Protein AF-A0A969DRA5-F1 (afdb_monomer)

Mean predicted aligned error: 7.84 Å

Sequence (129 aa):
MQCYLPITIIPAAALLVLSTSNFIIALVGEVRALQNTHEESSAKVIIRRKIAQLRLLSKAIISLYISIGLMTLSAMILAWHSEQSASVSEIPMIILGAGLLCLFAAIALLILYAFRAVKIRQVQFSSWG

Nearest PDB structures (foldseek):
  8d9p-assembly1_A  TM=5.298E-01  e=1.702E+00  synthetic construct
  6z0c-assembly1_A  TM=4.629E-01  e=4.741E+00  Escherichia coli

Structure (mmCIF, N/CA/C/O backbone):
data_AF-A0A969DRA5-F1
#
_entry.id   AF-A0A969DRA5-F1
#
loop_
_atom_site.group_PDB
_atom_site.id
_atom_site.type_symbol
_atom_site.label_atom_id
_atom_site.label_alt_id
_atom_site.label_comp_id
_atom_site.label_asym_id
_atom_site.label_entity_id
_atom_site.label_seq_id
_atom_site.pdbx_PDB_ins_code
_atom_site.Cartn_x
_atom_site.Cartn_y
_atom_site.Cartn_z
_atom_site.occupancy
_atom_site.B_iso_or_equiv
_atom_site.auth_seq_id
_atom_site.auth_comp_id
_atom_site.auth_asym_id
_atom_site.auth_atom_id
_atom_site.pdbx_PDB_model_num
ATOM 1 N N . MET A 1 1 ? 14.181 -10.819 -25.325 1.00 35.03 1 MET A N 1
ATOM 2 C CA . MET A 1 1 ? 12.707 -10.715 -25.420 1.00 35.03 1 MET A CA 1
ATOM 3 C C . MET A 1 1 ? 12.297 -9.439 -24.704 1.00 35.03 1 MET A C 1
ATOM 5 O O . MET A 1 1 ? 12.664 -9.290 -23.546 1.00 35.03 1 MET A O 1
ATOM 9 N N . GLN A 1 2 ? 11.639 -8.493 -25.379 1.00 44.44 2 GLN A N 1
ATOM 10 C CA . GLN A 1 2 ? 11.151 -7.268 -24.734 1.00 44.44 2 GLN A CA 1
ATOM 11 C C . GLN A 1 2 ? 9.958 -7.641 -23.846 1.00 44.44 2 GLN A C 1
ATOM 13 O O . GLN A 1 2 ? 8.882 -7.968 -24.342 1.00 44.44 2 GLN A O 1
ATOM 18 N N . CYS A 1 3 ? 10.175 -7.684 -22.532 1.00 48.59 3 CYS A N 1
ATOM 19 C CA . CYS A 1 3 ? 9.111 -7.941 -21.571 1.00 48.59 3 CYS A CA 1
ATOM 20 C C . CYS A 1 3 ? 8.291 -6.654 -21.424 1.00 48.59 3 CYS A C 1
ATOM 22 O O . CYS A 1 3 ? 8.642 -5.768 -20.647 1.00 48.59 3 CYS A O 1
ATOM 24 N N . TYR A 1 4 ? 7.236 -6.516 -22.225 1.00 56.59 4 TYR A N 1
ATOM 25 C CA . TYR A 1 4 ? 6.280 -5.424 -22.085 1.00 56.59 4 TYR A CA 1
ATOM 26 C C . TYR A 1 4 ? 5.382 -5.716 -20.884 1.00 56.59 4 TYR A C 1
ATOM 28 O O . TYR A 1 4 ? 4.443 -6.506 -20.971 1.00 56.59 4 TYR A O 1
ATOM 36 N N . LEU A 1 5 ? 5.675 -5.092 -19.742 1.00 63.28 5 LEU A N 1
ATOM 37 C CA . LEU A 1 5 ? 4.718 -5.056 -18.643 1.00 63.28 5 LEU A CA 1
ATOM 38 C C . LEU A 1 5 ? 3.503 -4.240 -19.119 1.00 63.28 5 LEU A C 1
ATOM 40 O O . LEU A 1 5 ? 3.696 -3.120 -19.605 1.00 63.28 5 LEU A O 1
ATOM 44 N N . PRO A 1 6 ? 2.266 -4.759 -19.035 1.00 67.38 6 PRO A N 1
ATOM 45 C CA . PRO A 1 6 ? 1.123 -4.039 -19.568 1.00 67.38 6 PRO A CA 1
ATOM 46 C C . PRO A 1 6 ? 0.941 -2.716 -18.813 1.00 67.38 6 PRO A C 1
ATOM 48 O O . PRO A 1 6 ? 0.766 -2.691 -17.593 1.00 67.38 6 PRO A O 1
ATOM 51 N N . ILE A 1 7 ? 0.959 -1.608 -19.561 1.00 68.00 7 ILE A N 1
ATOM 52 C CA . ILE A 1 7 ? 0.792 -0.228 -19.061 1.00 68.00 7 ILE A CA 1
ATOM 53 C C . ILE A 1 7 ? -0.486 -0.066 -18.216 1.00 68.00 7 ILE A C 1
ATOM 55 O O . ILE A 1 7 ? -0.569 0.816 -17.366 1.00 68.00 7 ILE A O 1
ATOM 59 N N . THR A 1 8 ? -1.457 -0.965 -18.380 1.00 78.88 8 THR A N 1
ATOM 60 C CA . THR A 1 8 ? -2.718 -1.020 -17.630 1.00 78.88 8 THR A CA 1
ATOM 61 C C . THR A 1 8 ? -2.563 -1.305 -16.131 1.00 78.88 8 THR A C 1
ATOM 63 O O . THR A 1 8 ? -3.494 -1.037 -15.371 1.00 78.88 8 THR A O 1
ATOM 66 N N . ILE A 1 9 ? -1.408 -1.790 -15.659 1.00 82.88 9 ILE A N 1
ATOM 67 C CA . ILE A 1 9 ? -1.196 -2.068 -14.227 1.00 82.88 9 ILE A CA 1
ATOM 68 C C . ILE A 1 9 ? -1.102 -0.775 -13.406 1.00 8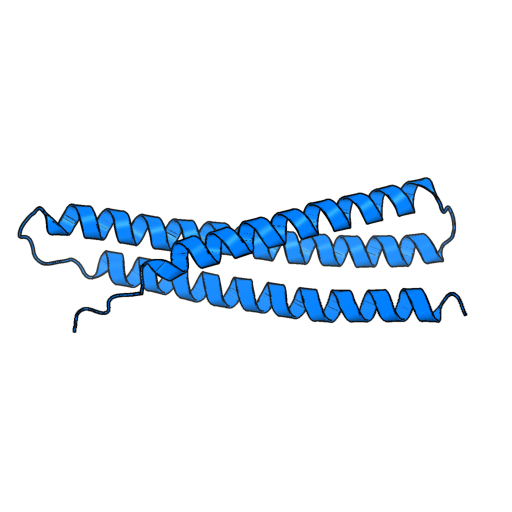2.88 9 ILE A C 1
ATOM 70 O O . ILE A 1 9 ? -1.588 -0.733 -12.278 1.00 82.88 9 ILE A O 1
ATOM 74 N N . ILE A 1 10 ? -0.532 0.297 -13.966 1.00 84.69 10 ILE A N 1
ATOM 75 C CA . ILE A 1 10 ? -0.392 1.589 -13.274 1.00 84.69 10 ILE A CA 1
ATOM 76 C C . ILE A 1 10 ? -1.764 2.191 -12.910 1.00 84.69 10 ILE A C 1
ATOM 78 O O . ILE A 1 10 ? -1.984 2.465 -11.727 1.00 84.69 10 ILE A O 1
ATOM 82 N N . PRO A 1 11 ? -2.724 2.361 -13.848 1.00 87.75 11 PRO A N 1
ATOM 83 C CA . PRO A 1 11 ? -4.051 2.860 -13.496 1.00 87.75 11 PRO A CA 1
ATOM 84 C C . PRO A 1 11 ? -4.807 1.907 -12.559 1.00 87.75 11 PRO A C 1
ATOM 86 O O . PRO A 1 11 ? -5.491 2.374 -11.651 1.00 87.75 11 PRO A O 1
ATOM 89 N N . ALA A 1 12 ? -4.642 0.585 -12.694 1.00 88.69 12 ALA A N 1
ATOM 90 C CA . ALA A 1 12 ? -5.231 -0.369 -11.751 1.00 88.69 12 ALA A CA 1
ATOM 91 C C . ALA A 1 12 ? -4.686 -0.187 -10.319 1.00 88.69 12 ALA A C 1
ATOM 93 O O . ALA A 1 12 ? -5.455 -0.153 -9.358 1.00 88.69 12 ALA A O 1
ATOM 94 N N . ALA A 1 13 ? -3.373 0.000 -10.162 1.00 89.12 13 ALA A N 1
ATOM 95 C CA . ALA A 1 13 ? -2.750 0.276 -8.870 1.00 89.12 13 ALA A CA 1
ATOM 96 C C . ALA A 1 13 ? -3.196 1.630 -8.285 1.00 89.12 13 ALA A C 1
ATOM 98 O O . ALA A 1 13 ? -3.435 1.729 -7.080 1.00 89.12 13 ALA A O 1
ATOM 99 N N . ALA A 1 14 ? -3.391 2.655 -9.121 1.00 89.38 14 ALA A N 1
ATOM 100 C CA . ALA A 1 14 ? -3.941 3.942 -8.688 1.00 89.38 14 ALA A CA 1
ATOM 101 C C . ALA A 1 14 ? -5.373 3.807 -8.134 1.00 89.38 14 ALA A C 1
ATOM 103 O O . ALA A 1 14 ? -5.701 4.400 -7.103 1.00 89.38 14 ALA A O 1
ATOM 104 N N . LEU A 1 15 ? -6.212 2.971 -8.756 1.00 92.06 15 LEU A N 1
ATOM 105 C CA . LEU A 1 15 ? -7.546 2.654 -8.232 1.00 92.06 15 LEU A CA 1
ATOM 106 C C . LEU A 1 15 ? -7.479 1.916 -6.887 1.00 92.06 15 LEU A C 1
ATOM 108 O O . LEU A 1 15 ? -8.273 2.206 -5.990 1.00 92.06 15 LEU A O 1
ATOM 112 N N . LEU A 1 16 ? -6.512 1.010 -6.703 1.00 91.94 16 LEU A N 1
ATOM 113 C CA . LEU A 1 16 ? -6.291 0.346 -5.412 1.00 91.94 16 LEU A CA 1
ATOM 114 C C . LEU A 1 16 ? -5.910 1.344 -4.315 1.00 91.94 16 LEU A C 1
ATOM 116 O O . LEU A 1 16 ? -6.419 1.243 -3.196 1.00 91.94 16 LEU A O 1
ATOM 120 N N . VAL A 1 17 ? -5.067 2.332 -4.625 1.00 92.62 17 VAL A N 1
ATOM 121 C CA . VAL A 1 17 ? -4.741 3.426 -3.697 1.00 92.62 17 VAL A CA 1
ATOM 122 C C . VAL A 1 17 ? -6.001 4.196 -3.316 1.00 92.62 17 VAL A C 1
ATOM 124 O O . VAL A 1 17 ? -6.262 4.370 -2.127 1.00 92.62 17 VAL A O 1
ATOM 127 N N . LEU A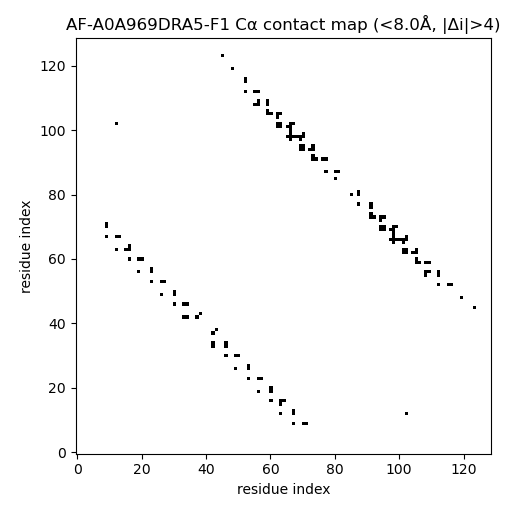 1 18 ? -6.816 4.598 -4.296 1.00 93.06 18 LEU A N 1
ATOM 128 C CA . LEU A 1 18 ? -8.054 5.341 -4.050 1.00 93.06 18 LEU A CA 1
ATOM 129 C C . LEU A 1 18 ? -9.021 4.556 -3.149 1.00 93.06 18 LEU A C 1
ATOM 131 O O . LEU A 1 18 ? -9.511 5.083 -2.150 1.00 93.06 18 LEU A O 1
ATOM 135 N N . SER A 1 19 ? -9.244 3.275 -3.450 1.00 92.44 19 SER A N 1
ATOM 136 C CA . SER A 1 19 ? -10.076 2.400 -2.618 1.00 92.44 19 SER A CA 1
ATOM 137 C C . SER A 1 19 ? -9.526 2.275 -1.195 1.00 92.44 19 SER A C 1
ATOM 139 O O . SER A 1 19 ? -10.290 2.295 -0.231 1.00 92.44 19 SER A O 1
ATOM 141 N N . THR A 1 20 ? -8.207 2.153 -1.048 1.00 91.81 20 THR A N 1
ATOM 142 C CA . THR A 1 20 ? -7.549 2.011 0.258 1.00 91.81 20 THR A CA 1
ATOM 143 C C . THR A 1 20 ? -7.665 3.293 1.083 1.00 91.81 20 THR A C 1
ATOM 145 O O . THR A 1 20 ? -7.969 3.224 2.274 1.00 91.81 20 THR A O 1
ATOM 148 N N . SER A 1 21 ? -7.505 4.463 0.460 1.00 92.19 21 SER A N 1
ATOM 149 C CA . SER A 1 21 ? -7.731 5.767 1.095 1.00 92.19 21 SER A CA 1
ATOM 150 C C . SER A 1 21 ? -9.151 5.896 1.636 1.00 92.19 21 SER A C 1
ATOM 152 O O . SER A 1 21 ? -9.339 6.304 2.782 1.00 92.19 21 SER A O 1
ATOM 154 N N . ASN A 1 22 ? -10.149 5.472 0.859 1.00 92.94 22 ASN A N 1
ATOM 155 C CA . ASN A 1 22 ? -11.542 5.490 1.301 1.00 92.94 22 ASN A CA 1
ATOM 156 C C . ASN A 1 22 ? -11.756 4.592 2.531 1.00 92.94 22 ASN A C 1
ATOM 158 O O . ASN A 1 22 ? -12.405 5.010 3.491 1.00 92.94 22 ASN A O 1
ATOM 162 N N . PHE A 1 23 ? -11.153 3.398 2.562 1.00 89.81 23 PHE A N 1
ATOM 163 C CA . PHE A 1 23 ? -11.204 2.526 3.742 1.00 89.81 23 PHE A CA 1
ATOM 164 C C . PHE A 1 23 ? -10.511 3.132 4.970 1.00 89.81 23 PHE A C 1
ATOM 166 O O . PHE A 1 23 ? -11.023 2.993 6.081 1.00 89.81 23 PHE A O 1
ATOM 173 N N . ILE A 1 24 ? -9.382 3.828 4.792 1.00 91.44 24 ILE A N 1
ATOM 174 C CA . ILE A 1 24 ? -8.693 4.550 5.875 1.00 91.44 24 ILE A CA 1
ATOM 175 C C . ILE A 1 24 ? -9.618 5.612 6.473 1.00 91.44 24 ILE A C 1
ATOM 177 O O . ILE A 1 24 ? -9.794 5.649 7.690 1.00 91.44 24 ILE A O 1
ATOM 181 N N . ILE A 1 25 ? -10.231 6.448 5.631 1.00 92.19 25 ILE A N 1
ATOM 182 C CA . ILE A 1 25 ? -11.118 7.533 6.068 1.00 92.19 25 ILE A CA 1
ATOM 183 C C . ILE A 1 25 ? -12.330 6.968 6.813 1.00 92.19 25 ILE A C 1
ATOM 185 O O . ILE A 1 25 ? -12.638 7.430 7.914 1.00 92.19 25 ILE A O 1
ATOM 189 N N . ALA A 1 26 ? -12.971 5.933 6.263 1.00 90.44 26 ALA A N 1
ATOM 190 C CA . ALA A 1 26 ? -14.107 5.273 6.899 1.00 90.44 26 ALA A CA 1
ATOM 191 C C . ALA A 1 26 ? -13.734 4.701 8.278 1.00 90.44 26 ALA A C 1
ATOM 193 O O . ALA A 1 26 ? -14.425 4.955 9.264 1.00 90.44 26 ALA A O 1
ATOM 194 N N . LEU A 1 27 ? -12.602 3.997 8.379 1.00 88.12 27 LEU A N 1
ATOM 195 C CA . LEU A 1 27 ? -12.145 3.402 9.636 1.00 88.12 27 LEU A CA 1
ATOM 196 C C . LEU A 1 27 ? -11.777 4.463 10.685 1.00 88.12 27 LEU A C 1
ATOM 198 O O . LEU A 1 27 ? -12.048 4.276 11.870 1.00 88.12 27 LEU A O 1
ATOM 202 N N . VAL A 1 28 ? -11.186 5.586 10.268 1.00 89.06 28 VAL A N 1
ATOM 203 C CA . VAL A 1 28 ? -10.926 6.735 11.150 1.00 89.06 28 VAL A CA 1
ATOM 204 C C . VAL A 1 28 ? -12.237 7.339 11.650 1.00 89.06 28 VAL A C 1
ATOM 206 O O . VAL A 1 28 ? -12.346 7.636 12.841 1.00 89.06 28 VAL A O 1
ATOM 209 N N . GLY A 1 29 ? -13.235 7.483 10.775 1.00 88.94 29 GLY A N 1
ATOM 210 C CA . GLY A 1 29 ? -14.578 7.929 11.145 1.00 88.94 29 GLY A CA 1
ATOM 211 C C . GLY A 1 29 ? -15.220 7.022 12.196 1.00 88.94 29 GLY A C 1
ATOM 212 O O . GLY A 1 29 ? -15.670 7.507 13.232 1.00 88.94 29 GLY A O 1
ATOM 213 N N . GLU A 1 30 ? -15.170 5.702 11.990 1.00 86.81 30 GLU A N 1
ATOM 214 C CA . GLU A 1 30 ? -15.672 4.715 12.955 1.00 86.81 30 GLU A CA 1
ATOM 215 C C . GLU A 1 30 ? -14.954 4.800 14.312 1.00 86.81 30 GLU A C 1
ATOM 217 O O . GLU A 1 30 ? -15.599 4.748 15.358 1.00 86.81 30 GLU A O 1
ATOM 222 N N . VAL A 1 31 ? -13.624 4.946 14.325 1.00 87.06 31 VAL A N 1
ATOM 223 C CA . VAL A 1 31 ? -12.856 5.087 15.575 1.00 87.06 31 VAL A CA 1
ATOM 224 C C . VAL A 1 31 ? -13.261 6.353 16.333 1.00 87.06 31 VAL A C 1
ATOM 226 O O . VAL A 1 31 ? -13.453 6.284 17.546 1.00 87.06 31 VAL A O 1
ATOM 229 N N . ARG A 1 32 ? -13.436 7.485 15.639 1.00 86.75 32 ARG A N 1
ATOM 230 C CA . ARG A 1 32 ? -13.880 8.747 16.256 1.00 86.75 32 ARG A CA 1
ATOM 231 C C . ARG A 1 32 ? -15.295 8.639 16.825 1.00 86.75 32 ARG A C 1
ATOM 233 O O . ARG A 1 32 ? -15.534 9.089 17.939 1.00 86.75 32 ARG A O 1
ATOM 240 N N . ALA A 1 33 ? -16.211 7.996 16.101 1.00 85.50 33 ALA A N 1
ATOM 241 C CA . ALA A 1 33 ? -17.571 7.761 16.582 1.00 85.50 33 ALA A CA 1
ATOM 242 C C . ALA A 1 33 ? -17.584 6.909 17.865 1.00 85.50 33 ALA A C 1
ATOM 244 O O . ALA A 1 33 ? -18.270 7.246 18.830 1.00 85.50 33 ALA A O 1
ATOM 245 N N . LEU A 1 34 ? -16.768 5.850 17.918 1.00 82.19 34 LEU A N 1
ATOM 246 C CA . LEU A 1 34 ? -16.639 5.003 19.108 1.00 82.19 34 LEU A CA 1
ATOM 247 C C . LEU A 1 34 ? -16.023 5.742 20.304 1.00 82.19 34 LEU A C 1
ATOM 249 O O . LEU A 1 34 ? -16.438 5.501 21.434 1.00 82.19 34 LEU A O 1
ATOM 253 N N . GLN A 1 35 ? -15.065 6.645 20.070 1.00 80.31 35 GLN A N 1
ATOM 254 C CA . GLN A 1 35 ? -14.467 7.471 21.127 1.00 80.31 35 GLN A CA 1
ATOM 255 C C . GLN A 1 35 ? -15.469 8.438 21.765 1.00 80.31 35 GLN A C 1
ATOM 257 O O . GLN A 1 35 ? -15.388 8.675 22.964 1.00 80.31 35 GLN A O 1
ATOM 262 N N . ASN A 1 36 ? -16.415 8.963 20.985 1.00 76.38 36 ASN A N 1
ATOM 263 C CA . ASN A 1 36 ? -17.405 9.921 21.476 1.00 76.38 36 ASN A CA 1
ATOM 264 C C . ASN A 1 36 ? -18.572 9.269 22.240 1.00 76.38 36 ASN A C 1
ATOM 266 O O . ASN A 1 36 ? -19.316 9.983 22.903 1.00 76.38 36 ASN A O 1
ATOM 270 N N . THR A 1 37 ? -18.759 7.946 22.131 1.00 66.75 37 THR A N 1
ATOM 271 C CA . THR A 1 37 ? -20.008 7.282 22.559 1.00 66.75 37 THR A CA 1
ATOM 272 C C . THR A 1 37 ? -19.860 6.389 23.800 1.00 66.75 37 THR A C 1
ATOM 274 O O . THR A 1 37 ? -20.846 6.183 24.497 1.00 66.75 37 THR A O 1
ATOM 277 N N . HIS A 1 38 ? -18.673 5.848 24.121 1.00 56.56 38 HIS A N 1
ATOM 278 C CA . HIS A 1 38 ? -18.553 4.829 25.180 1.00 56.56 38 HIS A CA 1
ATOM 279 C C . HIS A 1 38 ? -17.336 4.994 26.106 1.00 56.56 38 HIS A C 1
ATOM 281 O O . HIS A 1 38 ? -16.188 4.866 25.680 1.00 56.56 38 HIS A O 1
ATOM 287 N N . GLU A 1 39 ? -17.605 5.124 27.411 1.00 57.69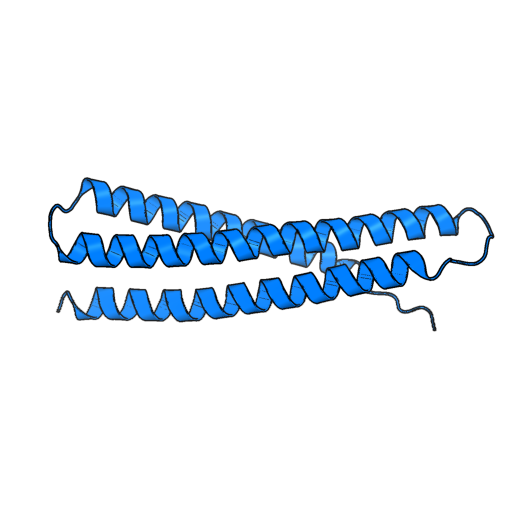 39 GLU A N 1
ATOM 288 C CA . GLU A 1 39 ? -16.631 4.919 28.499 1.00 57.69 39 GLU A CA 1
ATOM 289 C C . GLU A 1 39 ? -16.444 3.432 28.877 1.00 57.69 39 GLU A C 1
ATOM 291 O O . GLU A 1 39 ? -15.587 3.096 29.697 1.00 57.69 39 GLU A O 1
ATOM 296 N N . GLU A 1 40 ? -17.194 2.511 28.261 1.00 62.62 40 GLU A N 1
ATOM 297 C CA . GLU A 1 40 ? -17.114 1.083 28.579 1.00 62.62 40 GLU A CA 1
ATOM 298 C C . GLU A 1 40 ? -15.790 0.424 28.158 1.00 62.62 40 GLU A C 1
ATOM 300 O O . GLU A 1 40 ? -15.253 0.626 27.063 1.00 62.62 40 GLU A O 1
ATOM 305 N N . SER A 1 41 ? -15.297 -0.472 29.018 1.00 64.81 41 SER A N 1
ATOM 306 C CA . SER A 1 41 ? -14.072 -1.257 28.805 1.00 64.81 41 SER A CA 1
ATOM 307 C C . SER A 1 41 ? -14.078 -2.045 27.479 1.00 64.81 41 SER A C 1
ATOM 309 O O . SER A 1 41 ? -13.052 -2.123 26.795 1.00 64.81 41 SER A O 1
ATOM 311 N N . SER A 1 42 ? -15.243 -2.543 27.038 1.00 66.94 42 SER A N 1
ATOM 312 C CA . SER A 1 42 ? -15.405 -3.242 25.750 1.00 66.94 42 SER A CA 1
ATOM 313 C C . SER A 1 42 ? -15.156 -2.342 24.532 1.00 66.94 42 SER A C 1
ATOM 315 O O . SER A 1 42 ? -14.516 -2.774 23.566 1.00 66.94 42 SER A O 1
ATOM 317 N N . ALA A 1 43 ? -15.560 -1.069 24.581 1.00 73.19 43 ALA A N 1
ATOM 318 C CA . ALA A 1 43 ? -15.324 -0.119 23.493 1.00 73.19 43 ALA A CA 1
ATOM 319 C C . ALA A 1 43 ? -13.827 0.176 23.312 1.00 73.19 43 ALA A C 1
ATOM 321 O O . ALA A 1 43 ? -13.332 0.224 22.181 1.00 73.19 43 ALA A O 1
ATOM 322 N N . LYS A 1 44 ? -13.060 0.255 24.410 1.00 77.44 44 LYS A N 1
ATOM 323 C CA . LYS A 1 44 ? -11.596 0.429 24.364 1.00 77.44 44 LYS A CA 1
ATOM 324 C C . LYS A 1 44 ? -10.894 -0.730 23.647 1.00 77.44 44 LYS A C 1
ATOM 326 O O . LYS A 1 44 ? -9.957 -0.499 22.876 1.00 77.44 44 LYS A O 1
ATOM 331 N N . VAL A 1 45 ? -11.355 -1.970 23.838 1.00 80.50 45 VAL A N 1
ATOM 332 C CA . VAL A 1 45 ? -10.802 -3.152 23.149 1.00 80.50 45 VAL A CA 1
ATOM 333 C C . VAL A 1 45 ? -11.070 -3.090 21.642 1.00 80.50 45 VAL A C 1
ATOM 335 O O . VAL A 1 45 ? -10.165 -3.357 20.843 1.00 80.50 45 VAL A O 1
ATOM 338 N N . ILE A 1 46 ? -12.280 -2.697 21.237 1.00 80.62 46 ILE A N 1
ATOM 339 C CA . ILE A 1 46 ? -12.666 -2.561 19.823 1.00 80.62 46 ILE A CA 1
ATOM 340 C C . ILE A 1 46 ? -11.877 -1.428 19.154 1.00 80.62 46 ILE A C 1
ATOM 342 O O . ILE A 1 46 ? -11.310 -1.634 18.077 1.00 80.62 46 ILE A O 1
ATOM 346 N N . ILE A 1 47 ? -11.747 -0.271 19.811 1.00 83.25 47 ILE A N 1
ATOM 347 C CA . ILE A 1 47 ? -10.943 0.864 19.331 1.00 83.25 47 ILE A CA 1
ATOM 348 C C . ILE A 1 47 ? -9.489 0.433 19.107 1.00 83.25 47 ILE A C 1
ATOM 350 O O . ILE A 1 47 ? -8.935 0.661 18.031 1.00 83.25 47 ILE A O 1
ATOM 354 N N . ARG A 1 48 ? -8.872 -0.268 20.069 1.00 85.12 48 ARG A N 1
ATOM 355 C CA . ARG A 1 48 ? -7.486 -0.751 19.935 1.00 85.12 48 ARG A CA 1
ATOM 356 C C . ARG A 1 48 ? -7.317 -1.689 18.736 1.00 85.12 48 ARG A C 1
ATOM 358 O O . ARG A 1 48 ? -6.318 -1.601 18.020 1.00 85.12 48 ARG A O 1
ATOM 365 N N . ARG A 1 49 ? -8.297 -2.564 18.488 1.00 84.69 49 ARG A N 1
ATOM 366 C CA . ARG A 1 49 ? -8.310 -3.471 17.328 1.00 84.69 49 ARG A CA 1
ATOM 367 C C . ARG A 1 49 ? -8.454 -2.716 16.002 1.00 84.69 49 ARG A C 1
ATOM 369 O O . ARG A 1 49 ? -7.708 -3.012 15.069 1.00 84.69 49 ARG A O 1
ATOM 376 N N . LYS A 1 50 ? -9.329 -1.709 15.924 1.00 86.44 50 LYS A N 1
ATOM 377 C CA . LYS A 1 50 ? -9.485 -0.851 14.734 1.00 86.44 50 LYS A CA 1
ATOM 378 C C . LYS A 1 50 ? -8.245 0.011 14.468 1.00 86.44 50 LYS A C 1
ATOM 380 O O . LYS A 1 50 ? -7.816 0.124 13.326 1.00 86.44 50 LYS A O 1
ATOM 385 N N . ILE A 1 51 ? -7.573 0.524 15.500 1.00 86.31 51 ILE A N 1
ATOM 386 C CA . ILE A 1 51 ? -6.288 1.233 15.342 1.00 86.31 51 ILE A CA 1
ATOM 387 C C . ILE A 1 51 ? -5.201 0.295 14.792 1.00 86.31 51 ILE A C 1
ATOM 389 O O . ILE A 1 51 ? -4.394 0.696 13.953 1.00 86.31 51 ILE A O 1
ATOM 393 N N . ALA A 1 52 ? -5.173 -0.971 15.220 1.00 88.31 52 ALA A N 1
ATOM 394 C CA . ALA A 1 52 ? -4.237 -1.953 14.670 1.00 88.31 52 ALA A CA 1
ATOM 395 C C . ALA A 1 52 ? -4.506 -2.244 13.181 1.00 88.31 52 ALA A C 1
ATOM 397 O O . ALA A 1 52 ? -3.558 -2.378 12.405 1.00 88.31 52 ALA A O 1
ATOM 398 N N . GLN A 1 53 ? -5.778 -2.298 12.775 1.00 86.75 53 GLN A N 1
ATOM 399 C CA . GLN A 1 53 ? -6.173 -2.382 11.366 1.00 86.75 53 GLN A CA 1
ATOM 400 C C . GLN A 1 53 ? -5.732 -1.143 10.581 1.00 86.75 53 GLN A C 1
ATOM 402 O O . GLN A 1 53 ? -5.151 -1.291 9.510 1.00 86.75 53 GLN A O 1
ATOM 407 N N . LEU A 1 54 ? -5.936 0.057 11.138 1.00 89.75 54 LEU A N 1
ATOM 408 C CA . LEU A 1 54 ? -5.529 1.319 10.523 1.00 89.75 54 LEU A CA 1
AT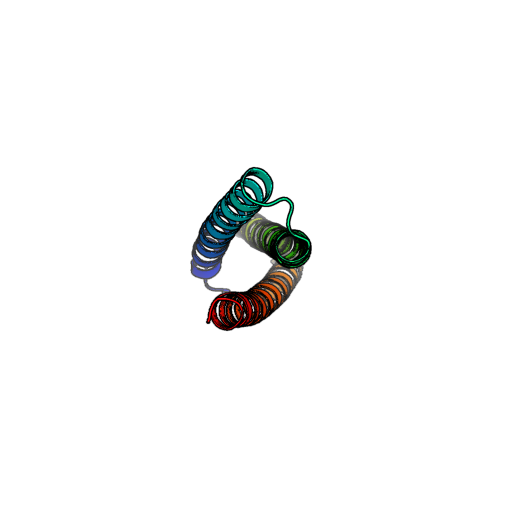OM 409 C C . LEU A 1 54 ? -4.023 1.343 10.251 1.00 89.75 54 LEU A C 1
ATOM 411 O O . LEU A 1 54 ? -3.611 1.624 9.135 1.00 89.75 54 LEU A O 1
ATOM 415 N N . ARG A 1 55 ? -3.194 0.947 11.227 1.00 88.81 55 ARG A N 1
ATOM 416 C CA . ARG A 1 55 ? -1.734 0.852 11.043 1.00 88.81 55 ARG A CA 1
ATOM 417 C C . ARG A 1 55 ? -1.342 -0.109 9.925 1.00 88.81 55 ARG A C 1
ATOM 419 O O . ARG A 1 55 ? -0.374 0.148 9.216 1.00 88.81 55 ARG A O 1
ATOM 426 N N . LEU A 1 56 ? -2.050 -1.228 9.790 1.00 88.75 56 LEU A N 1
ATOM 427 C CA . LEU A 1 56 ? -1.774 -2.203 8.739 1.00 88.75 56 LEU A CA 1
ATOM 428 C C . LEU A 1 56 ? -2.163 -1.655 7.359 1.00 88.75 56 LEU A C 1
ATOM 430 O O . LEU A 1 56 ? -1.392 -1.788 6.412 1.00 88.75 56 LEU A O 1
ATOM 434 N N . LEU A 1 57 ? -3.300 -0.964 7.279 1.00 90.44 57 LEU A N 1
ATOM 435 C CA . LEU A 1 57 ? -3.786 -0.318 6.064 1.00 90.44 57 LEU A CA 1
ATOM 436 C C . LEU A 1 57 ? -2.881 0.848 5.630 1.00 90.44 57 LEU A C 1
ATOM 438 O O . LEU A 1 57 ? -2.544 0.962 4.455 1.00 90.44 57 LEU A O 1
ATOM 442 N N . SER A 1 58 ? -2.394 1.653 6.580 1.00 91.19 58 SER A N 1
ATOM 443 C CA . SER A 1 58 ? -1.411 2.712 6.324 1.00 91.19 58 SER A CA 1
ATOM 444 C C . SER A 1 58 ? -0.087 2.161 5.788 1.00 91.19 58 SER A C 1
ATOM 446 O O . SER A 1 58 ? 0.517 2.760 4.907 1.00 91.19 58 SER A O 1
ATOM 448 N N . LYS A 1 59 ? 0.370 0.998 6.264 1.00 91.94 59 LYS A N 1
ATOM 449 C CA . LYS A 1 59 ? 1.559 0.346 5.691 1.00 91.94 59 LYS A CA 1
ATOM 450 C C . LYS A 1 59 ? 1.309 -0.133 4.259 1.00 91.94 59 LYS A C 1
ATOM 452 O O . LYS A 1 59 ? 2.178 0.035 3.409 1.00 91.94 59 LYS A O 1
ATOM 457 N N . ALA A 1 60 ? 0.126 -0.685 3.989 1.00 92.38 60 ALA A N 1
ATOM 458 C CA . ALA A 1 60 ? -0.244 -1.151 2.656 1.00 92.38 60 ALA A CA 1
ATOM 459 C C . ALA A 1 60 ? -0.298 0.000 1.638 1.00 92.38 60 ALA A C 1
ATOM 461 O O . ALA A 1 60 ? 0.293 -0.114 0.567 1.00 92.38 60 ALA A O 1
ATOM 462 N N . ILE A 1 61 ? -0.929 1.130 1.983 1.00 92.69 61 ILE A N 1
ATOM 463 C CA . ILE A 1 61 ? -1.032 2.274 1.064 1.00 92.69 61 ILE A CA 1
ATOM 464 C C . ILE A 1 61 ? 0.330 2.921 0.776 1.00 92.69 61 ILE A C 1
ATOM 466 O O . ILE A 1 61 ? 0.599 3.282 -0.364 1.00 92.69 61 ILE A O 1
ATOM 470 N N . ILE A 1 62 ? 1.231 2.995 1.765 1.00 94.12 62 ILE A N 1
ATOM 471 C CA . ILE A 1 62 ? 2.609 3.471 1.551 1.00 94.12 62 ILE A CA 1
ATOM 472 C C . ILE A 1 62 ? 3.346 2.547 0.572 1.00 94.12 62 ILE A C 1
ATOM 474 O O . ILE A 1 62 ? 3.995 3.024 -0.355 1.00 94.12 62 ILE A O 1
ATOM 478 N N . SER A 1 63 ? 3.203 1.227 0.731 1.00 91.69 63 SER A N 1
ATOM 479 C CA . SER A 1 63 ? 3.788 0.247 -0.192 1.00 91.69 63 SER A CA 1
ATOM 480 C C . SER A 1 63 ? 3.226 0.383 -1.613 1.00 91.69 63 SER A C 1
ATOM 482 O O . SER A 1 63 ? 3.982 0.285 -2.576 1.00 91.69 63 SER A O 1
ATOM 484 N N . LEU A 1 64 ? 1.923 0.659 -1.764 1.00 92.69 64 LEU A N 1
ATOM 485 C CA . LEU A 1 64 ? 1.322 0.947 -3.072 1.00 92.69 64 LEU A CA 1
ATOM 486 C C . LEU A 1 64 ? 1.914 2.211 -3.710 1.00 92.69 64 LEU A C 1
ATOM 488 O O . LEU A 1 64 ? 2.251 2.185 -4.891 1.00 92.69 64 LEU A O 1
ATOM 492 N N . TYR A 1 65 ? 2.083 3.295 -2.947 1.00 93.62 65 TYR A N 1
ATOM 493 C CA . TYR A 1 65 ? 2.699 4.523 -3.461 1.00 93.62 65 TYR A CA 1
ATOM 494 C C . TYR A 1 65 ? 4.140 4.303 -3.928 1.00 93.62 65 TYR A C 1
ATOM 496 O O . TYR A 1 65 ? 4.508 4.773 -5.003 1.00 93.62 65 TYR A O 1
ATOM 504 N N . ILE A 1 66 ? 4.939 3.553 -3.161 1.00 94.00 66 ILE A N 1
ATOM 505 C CA . ILE A 1 66 ? 6.314 3.199 -3.547 1.00 94.00 66 ILE A CA 1
ATOM 506 C C . ILE A 1 66 ? 6.309 2.385 -4.845 1.00 94.00 66 ILE A C 1
ATOM 508 O O . ILE A 1 66 ? 7.059 2.695 -5.768 1.00 94.00 66 ILE A O 1
ATOM 512 N N . SER A 1 67 ? 5.437 1.380 -4.941 1.00 92.50 67 SER A N 1
ATOM 513 C CA . SER A 1 67 ? 5.299 0.544 -6.135 1.00 92.50 67 SER A CA 1
ATOM 514 C C . SER A 1 67 ? 4.959 1.365 -7.384 1.00 92.50 67 SER A C 1
ATOM 516 O O . SER A 1 67 ? 5.681 1.292 -8.380 1.00 92.50 67 SER A O 1
ATOM 518 N N . ILE A 1 68 ? 3.919 2.204 -7.316 1.00 92.56 68 ILE A N 1
ATOM 519 C CA . ILE A 1 68 ? 3.500 3.069 -8.429 1.00 92.56 68 ILE A CA 1
ATOM 520 C C . ILE A 1 68 ? 4.621 4.036 -8.814 1.00 92.56 68 ILE A C 1
ATOM 522 O O . ILE A 1 68 ? 4.876 4.229 -10.004 1.00 92.56 68 ILE A O 1
ATOM 526 N N . GLY A 1 69 ? 5.317 4.611 -7.829 1.00 92.38 69 GLY A N 1
ATOM 527 C CA . GLY A 1 69 ? 6.449 5.505 -8.059 1.00 92.38 69 GLY A CA 1
ATOM 528 C C . GLY A 1 69 ? 7.573 4.820 -8.835 1.00 92.38 69 GLY A C 1
ATOM 529 O O . GLY A 1 69 ? 8.016 5.343 -9.853 1.00 92.38 69 GLY A O 1
ATOM 530 N N . LEU A 1 70 ? 7.983 3.619 -8.417 1.00 91.75 70 LEU A N 1
ATOM 531 C CA . LEU A 1 70 ? 9.029 2.844 -9.097 1.00 91.75 70 LEU A CA 1
ATOM 532 C C . LEU A 1 70 ? 8.624 2.448 -10.522 1.00 91.75 70 LEU A C 1
ATOM 534 O O . LEU A 1 70 ? 9.416 2.588 -11.452 1.00 91.75 70 LEU A O 1
ATOM 538 N N . MET A 1 71 ? 7.384 1.995 -10.714 1.00 89.44 71 MET A N 1
ATOM 539 C CA . MET A 1 71 ? 6.879 1.616 -12.037 1.00 89.44 71 MET A CA 1
ATOM 540 C C . MET A 1 71 ? 6.808 2.819 -12.986 1.00 89.44 71 MET A C 1
ATOM 542 O O . MET A 1 71 ? 7.222 2.717 -14.139 1.00 89.44 71 MET A O 1
ATOM 546 N N . THR A 1 72 ? 6.346 3.969 -12.490 1.00 90.19 72 THR A N 1
ATOM 547 C CA . THR A 1 72 ? 6.274 5.214 -13.271 1.00 90.19 72 THR A CA 1
ATOM 548 C C . THR A 1 72 ? 7.670 5.737 -13.613 1.00 90.19 72 THR A C 1
ATOM 550 O O . THR A 1 72 ? 7.915 6.107 -14.758 1.00 90.19 72 THR A O 1
ATOM 553 N N . LEU A 1 73 ? 8.610 5.703 -12.661 1.00 90.38 73 LEU A N 1
ATOM 554 C CA . LEU A 1 73 ? 10.006 6.085 -12.897 1.00 90.38 73 LEU A CA 1
ATOM 555 C C . LEU A 1 73 ? 10.662 5.199 -13.958 1.00 90.38 73 LEU A C 1
ATOM 557 O O . LEU A 1 73 ? 11.307 5.712 -14.868 1.0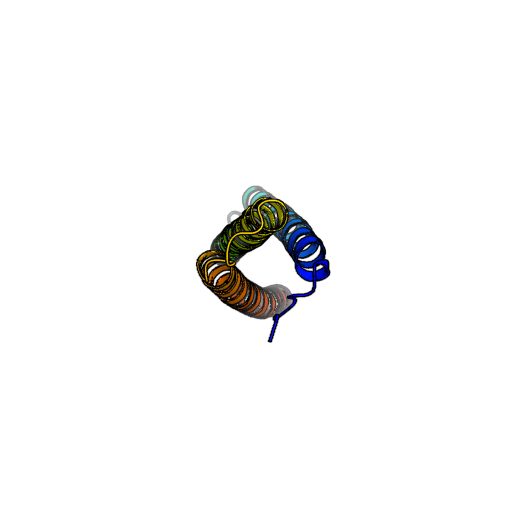0 90.38 73 LEU A O 1
ATOM 561 N N . SER A 1 74 ? 10.465 3.881 -13.882 1.00 88.94 74 SER A N 1
ATOM 562 C CA . SER A 1 74 ? 10.974 2.958 -14.900 1.00 88.94 74 SER A CA 1
ATOM 563 C C . SER A 1 74 ? 10.411 3.275 -16.290 1.00 88.94 74 SER A C 1
ATOM 565 O O . SER A 1 74 ? 11.174 3.372 -17.252 1.00 88.94 74 SER A O 1
ATOM 567 N N . ALA A 1 75 ? 9.099 3.513 -16.388 1.00 85.12 75 ALA A N 1
ATOM 568 C CA . ALA A 1 75 ? 8.453 3.874 -17.647 1.00 85.12 75 ALA A CA 1
ATOM 569 C C . ALA A 1 75 ? 8.998 5.193 -18.223 1.00 85.12 75 ALA A C 1
ATOM 571 O O . ALA A 1 75 ? 9.258 5.266 -19.422 1.00 85.12 75 ALA A O 1
ATOM 572 N N . MET A 1 76 ? 9.230 6.207 -17.380 1.00 87.44 76 MET A N 1
ATOM 573 C CA . MET A 1 76 ? 9.839 7.474 -17.805 1.00 87.44 76 MET A CA 1
ATOM 574 C C . MET A 1 76 ? 11.263 7.282 -18.337 1.00 87.44 76 MET A C 1
ATOM 576 O O . MET A 1 76 ? 11.586 7.809 -19.398 1.00 87.44 76 MET A O 1
ATOM 580 N N . ILE A 1 77 ? 12.107 6.513 -17.638 1.00 86.06 77 ILE A N 1
ATOM 581 C CA . ILE A 1 77 ? 13.491 6.258 -18.073 1.00 86.06 77 ILE A CA 1
ATOM 582 C C . ILE A 1 77 ? 13.502 5.494 -19.402 1.00 86.06 77 ILE A C 1
ATOM 584 O O . ILE A 1 77 ? 14.286 5.819 -20.292 1.00 86.06 77 ILE A O 1
ATOM 588 N N . LEU A 1 78 ? 12.617 4.504 -19.559 1.00 83.19 78 LEU A N 1
ATOM 589 C CA . LEU A 1 78 ? 12.494 3.734 -20.795 1.00 83.19 78 LEU A CA 1
ATOM 590 C C . LEU A 1 78 ? 12.032 4.607 -21.971 1.00 83.19 78 LEU A C 1
ATOM 592 O O . LEU A 1 78 ? 12.606 4.515 -23.054 1.00 83.19 78 LEU A O 1
ATOM 596 N N . ALA A 1 79 ? 11.031 5.464 -21.756 1.00 82.00 79 ALA A N 1
ATOM 597 C CA . ALA A 1 79 ? 10.539 6.390 -22.773 1.00 82.00 79 ALA A CA 1
ATOM 598 C C . ALA A 1 79 ? 11.630 7.378 -23.215 1.00 82.00 79 ALA A C 1
ATOM 600 O O . ALA A 1 79 ? 11.798 7.611 -24.406 1.00 82.00 79 ALA A O 1
ATOM 601 N N . TRP A 1 80 ? 12.422 7.890 -22.270 1.00 82.12 80 TRP A N 1
ATOM 602 C CA . TRP A 1 80 ? 13.543 8.784 -22.563 1.00 82.12 80 TRP A CA 1
ATOM 603 C C . TRP A 1 80 ? 14.654 8.095 -23.372 1.00 82.12 80 TRP A C 1
ATOM 605 O O . TRP A 1 80 ? 15.156 8.650 -24.346 1.00 82.12 80 TRP A O 1
ATOM 615 N N . HIS A 1 81 ? 15.022 6.863 -23.004 1.00 76.38 81 HIS A N 1
ATOM 616 C CA . HIS A 1 81 ? 16.051 6.091 -23.712 1.00 76.38 81 HIS A CA 1
ATOM 617 C C . HIS A 1 81 ? 15.608 5.596 -25.092 1.00 76.38 81 HIS A C 1
ATOM 619 O O . HIS A 1 81 ? 16.453 5.344 -25.936 1.00 76.38 81 HIS A O 1
ATOM 625 N N . SER A 1 82 ? 14.307 5.444 -25.336 1.00 69.44 82 SER A N 1
ATOM 626 C CA . SER A 1 82 ? 13.776 5.022 -26.636 1.00 69.44 82 SER A CA 1
ATOM 627 C C . SER A 1 82 ? 14.056 6.033 -27.758 1.00 69.44 82 SER A C 1
ATOM 629 O O . SER A 1 82 ? 14.108 5.639 -28.921 1.00 69.44 82 SER A O 1
ATOM 631 N N . GLU A 1 83 ? 14.219 7.322 -27.445 1.00 64.69 83 GLU A N 1
ATOM 632 C CA . GLU A 1 83 ? 14.451 8.364 -28.459 1.00 64.69 83 GLU A CA 1
ATOM 633 C C . GLU A 1 83 ? 15.928 8.552 -28.830 1.00 64.69 83 GLU A C 1
ATOM 635 O O . GLU A 1 83 ? 16.247 8.975 -29.940 1.00 64.69 83 GLU A O 1
ATOM 640 N N . GLN A 1 84 ? 16.850 8.194 -27.936 1.00 62.44 84 GLN A N 1
ATOM 641 C CA . GLN A 1 84 ? 18.281 8.151 -28.225 1.00 62.44 84 GLN A CA 1
ATOM 642 C C . GLN A 1 84 ? 18.640 6.717 -28.585 1.00 62.44 84 GLN A C 1
ATOM 644 O O . GLN A 1 84 ? 18.541 5.848 -27.735 1.00 62.44 84 GLN A O 1
ATOM 649 N N . SER A 1 85 ? 19.051 6.454 -29.829 1.00 53.09 85 SER A N 1
ATOM 650 C CA . SER A 1 85 ? 19.382 5.128 -30.392 1.00 53.09 85 SER A CA 1
ATOM 651 C C . SER A 1 85 ? 20.589 4.419 -29.736 1.00 53.09 85 SER A C 1
ATOM 653 O O . SER A 1 85 ? 21.456 3.874 -30.415 1.00 53.09 85 SER A O 1
ATOM 655 N N . ALA A 1 86 ? 20.673 4.441 -28.410 1.00 55.53 86 ALA A N 1
ATOM 656 C CA . ALA A 1 86 ? 21.644 3.778 -27.570 1.00 55.53 86 ALA A CA 1
ATOM 657 C C . ALA A 1 86 ? 21.022 2.500 -26.999 1.00 55.53 86 ALA A C 1
ATOM 659 O O . ALA A 1 86 ? 19.830 2.448 -26.691 1.00 55.53 86 ALA A O 1
ATOM 660 N N . SER A 1 87 ? 21.841 1.459 -26.856 1.00 58.34 87 SER A N 1
ATOM 661 C CA . SER A 1 87 ? 21.458 0.198 -26.225 1.00 58.34 87 SER A CA 1
ATOM 662 C C . SER A 1 87 ? 20.704 0.449 -24.914 1.00 58.34 87 SER A C 1
ATOM 664 O O . SER A 1 87 ? 21.181 1.151 -24.021 1.00 58.34 87 SER A O 1
ATOM 666 N N . VAL A 1 88 ? 19.496 -0.111 -24.810 1.00 60.56 88 VAL A N 1
ATOM 667 C CA . VAL A 1 88 ? 18.666 0.003 -23.607 1.00 60.56 88 VAL A CA 1
ATOM 668 C C . VAL A 1 88 ? 19.429 -0.643 -22.452 1.00 60.56 88 VAL A C 1
ATOM 670 O O . VAL A 1 88 ? 19.671 -1.848 -22.459 1.00 60.56 88 VAL A O 1
ATOM 673 N N . SER A 1 89 ? 19.844 0.172 -21.482 1.00 66.69 89 SER A N 1
ATOM 674 C CA . SER A 1 89 ? 20.438 -0.312 -20.236 1.00 66.69 89 SER A CA 1
ATOM 675 C C . SER A 1 89 ? 19.447 -1.225 -19.505 1.00 66.69 89 SER A C 1
ATOM 677 O O . SER A 1 89 ? 18.245 -0.979 -19.541 1.00 66.69 89 SER A O 1
ATOM 679 N N . GLU A 1 90 ? 19.922 -2.255 -18.802 1.00 78.75 90 GLU A N 1
ATOM 680 C CA . GLU A 1 90 ? 19.068 -3.172 -18.024 1.00 78.75 90 GLU A CA 1
ATOM 681 C C . GLU A 1 90 ? 18.436 -2.510 -16.776 1.00 78.75 90 GLU A C 1
ATOM 683 O O . GLU A 1 90 ? 17.539 -3.071 -16.142 1.00 78.75 90 GLU A O 1
ATOM 688 N N . ILE A 1 91 ? 18.853 -1.283 -16.436 1.00 83.56 91 ILE A N 1
ATOM 689 C CA . ILE A 1 91 ? 18.426 -0.535 -15.240 1.00 83.56 91 ILE A CA 1
ATOM 690 C C . ILE A 1 91 ? 16.894 -0.370 -15.122 1.00 83.56 91 ILE A C 1
ATOM 692 O O . ILE A 1 91 ? 16.358 -0.682 -14.052 1.00 83.56 91 ILE A O 1
ATOM 696 N N . PRO A 1 92 ? 16.140 0.069 -16.155 1.00 84.44 92 PRO A N 1
ATOM 697 C CA . PRO A 1 92 ? 14.691 0.251 -16.044 1.00 84.44 92 PRO A CA 1
ATOM 698 C C . PRO A 1 92 ? 13.967 -1.062 -15.736 1.00 84.44 92 PRO A C 1
ATOM 700 O O . PRO A 1 92 ? 12.974 -1.059 -15.006 1.00 84.44 92 PRO A O 1
ATOM 703 N N . MET A 1 93 ? 14.482 -2.191 -16.233 1.00 83.56 93 MET A N 1
ATOM 704 C CA . MET A 1 93 ? 13.895 -3.511 -16.012 1.00 83.56 93 MET A CA 1
ATOM 705 C C . MET A 1 93 ? 14.014 -3.944 -14.545 1.00 83.56 93 MET A C 1
ATOM 707 O O . MET A 1 93 ? 13.050 -4.458 -13.977 1.00 83.56 93 MET A O 1
ATOM 711 N N . ILE A 1 94 ? 15.151 -3.663 -13.901 1.00 87.12 94 ILE A N 1
ATOM 712 C CA . ILE A 1 94 ? 15.365 -3.940 -12.472 1.00 87.12 94 ILE A CA 1
ATOM 713 C C . ILE A 1 94 ? 14.425 -3.086 -11.610 1.00 87.12 94 ILE A C 1
ATOM 715 O O . ILE A 1 94 ? 13.767 -3.606 -10.707 1.00 87.12 94 ILE A O 1
ATOM 719 N N . ILE A 1 95 ? 14.312 -1.787 -11.911 1.00 88.94 95 ILE A N 1
ATOM 720 C CA . ILE A 1 95 ? 13.427 -0.857 -11.185 1.00 88.94 95 ILE A CA 1
ATOM 721 C C . ILE A 1 95 ? 11.963 -1.299 -11.305 1.00 88.94 95 ILE A C 1
ATOM 723 O O . ILE A 1 95 ? 11.224 -1.310 -10.318 1.00 88.94 95 ILE A O 1
ATOM 727 N N . LEU A 1 96 ? 11.550 -1.713 -12.502 1.00 88.44 96 LEU A N 1
ATOM 728 C CA . LEU A 1 96 ? 10.206 -2.218 -12.764 1.00 88.44 96 LEU A CA 1
ATOM 729 C C . LEU A 1 96 ? 9.926 -3.518 -12.001 1.00 88.44 96 LEU A C 1
ATOM 731 O O . LEU A 1 96 ? 8.867 -3.652 -11.388 1.00 88.44 96 LEU A O 1
ATOM 735 N N . GLY A 1 97 ? 10.890 -4.443 -11.976 1.00 88.81 97 GLY A N 1
ATOM 736 C CA . GLY A 1 97 ? 10.810 -5.669 -11.182 1.00 88.81 97 GLY A CA 1
ATOM 737 C C . GLY A 1 97 ? 10.652 -5.387 -9.685 1.00 88.81 97 GLY A C 1
ATOM 738 O O . GLY A 1 97 ? 9.778 -5.964 -9.037 1.00 88.81 97 GLY A O 1
ATOM 739 N N . ALA A 1 98 ? 11.424 -4.441 -9.143 1.00 91.12 98 ALA A N 1
ATOM 740 C CA . ALA A 1 98 ? 11.300 -4.011 -7.750 1.00 91.12 98 ALA A CA 1
ATOM 741 C C . ALA A 1 98 ? 9.921 -3.391 -7.453 1.00 91.12 98 ALA A C 1
ATOM 743 O O . ALA A 1 98 ? 9.297 -3.713 -6.438 1.00 91.12 98 ALA A O 1
ATOM 744 N N . GLY A 1 99 ? 9.408 -2.554 -8.362 1.00 90.88 99 GLY A N 1
ATOM 745 C CA . GLY A 1 99 ? 8.066 -1.977 -8.267 1.00 90.88 99 GLY A CA 1
ATOM 746 C C . GLY A 1 99 ? 6.967 -3.041 -8.234 1.00 90.88 99 GLY A C 1
ATOM 747 O O . GLY A 1 99 ? 6.057 -2.961 -7.405 1.00 90.88 99 GLY A O 1
ATOM 748 N N . LEU A 1 100 ? 7.084 -4.079 -9.065 1.00 91.56 100 LEU A N 1
ATOM 749 C CA . LEU A 1 100 ? 6.124 -5.181 -9.127 1.00 91.56 100 LEU A CA 1
ATOM 750 C C . LEU A 1 100 ? 6.151 -6.051 -7.861 1.00 91.56 100 LEU A C 1
ATOM 752 O O . LEU A 1 100 ? 5.098 -6.391 -7.322 1.00 91.56 100 LEU A O 1
ATOM 756 N N . LEU A 1 101 ? 7.336 -6.367 -7.332 1.00 92.31 101 LEU A N 1
ATOM 757 C CA . LEU A 1 101 ? 7.467 -7.083 -6.056 1.00 92.31 101 LEU A CA 1
ATOM 758 C C . LEU A 1 101 ? 6.829 -6.297 -4.903 1.00 92.31 101 LEU A C 1
ATOM 760 O O . LEU A 1 101 ? 6.119 -6.864 -4.070 1.00 92.31 101 LEU A O 1
ATOM 764 N N . CYS A 1 102 ? 7.027 -4.978 -4.889 1.00 92.81 102 CYS A N 1
ATOM 765 C CA . CYS A 1 102 ? 6.404 -4.091 -3.913 1.00 92.81 102 CYS A CA 1
ATOM 766 C C . CYS A 1 102 ? 4.868 -4.066 -4.047 1.00 92.81 102 CYS A C 1
ATOM 768 O O . CYS A 1 102 ? 4.168 -4.051 -3.032 1.00 92.81 102 CYS A O 1
ATOM 770 N N . LEU A 1 103 ? 4.334 -4.143 -5.275 1.00 92.56 103 LEU A N 1
ATOM 771 C CA . LEU A 1 103 ? 2.892 -4.242 -5.532 1.00 92.56 103 LEU A CA 1
ATOM 772 C C . LEU A 1 103 ? 2.306 -5.516 -4.918 1.00 92.56 103 LEU A C 1
ATOM 774 O O . LEU A 1 103 ? 1.314 -5.461 -4.193 1.00 92.56 103 LEU A O 1
ATOM 778 N N . PHE A 1 104 ? 2.934 -6.666 -5.176 1.00 92.56 104 PHE A N 1
ATOM 779 C CA . PHE A 1 104 ? 2.484 -7.948 -4.634 1.00 92.56 104 PHE A CA 1
ATOM 780 C C . PHE A 1 104 ? 2.530 -7.971 -3.106 1.00 92.56 104 PHE A C 1
ATOM 782 O O . PHE A 1 104 ? 1.578 -8.431 -2.470 1.00 92.56 104 PHE A O 1
ATOM 789 N N . ALA A 1 105 ? 3.586 -7.416 -2.506 1.00 92.50 105 ALA A N 1
ATOM 790 C CA . ALA A 1 105 ? 3.672 -7.264 -1.057 1.00 92.50 105 ALA A CA 1
ATOM 791 C C . ALA A 1 105 ? 2.528 -6.391 -0.505 1.00 92.50 105 ALA A C 1
ATOM 793 O O . ALA A 1 105 ? 1.906 -6.744 0.501 1.00 92.50 105 ALA A O 1
ATOM 794 N N . ALA A 1 106 ? 2.197 -5.288 -1.182 1.00 92.44 106 ALA A N 1
ATOM 795 C CA . ALA A 1 106 ? 1.095 -4.416 -0.791 1.00 92.44 106 ALA A CA 1
ATOM 796 C C . ALA A 1 106 ? -0.267 -5.126 -0.880 1.00 92.44 106 ALA A C 1
ATOM 798 O O . ALA A 1 106 ? -1.067 -5.050 0.054 1.00 92.44 106 ALA A O 1
ATOM 799 N N . ILE A 1 107 ? -0.513 -5.870 -1.961 1.00 92.31 107 ILE A N 1
ATOM 800 C CA . ILE A 1 107 ? -1.741 -6.657 -2.142 1.00 92.31 107 ILE A CA 1
ATOM 801 C C . ILE A 1 107 ? -1.862 -7.727 -1.050 1.00 92.31 107 ILE A C 1
ATOM 803 O O . ILE A 1 107 ? -2.932 -7.877 -0.460 1.00 92.31 107 ILE A O 1
ATOM 807 N N . ALA A 1 108 ? -0.776 -8.421 -0.705 1.00 93.31 108 ALA A N 1
ATOM 808 C CA . ALA A 1 108 ? -0.781 -9.397 0.383 1.00 93.31 108 ALA A CA 1
ATOM 809 C C . ALA A 1 108 ? -1.171 -8.761 1.732 1.00 93.31 108 ALA A C 1
ATOM 811 O O . ALA A 1 108 ? -1.969 -9.330 2.484 1.00 93.31 108 ALA A O 1
ATOM 812 N N . LEU A 1 109 ? -0.678 -7.550 2.025 1.00 90.00 109 LEU A N 1
ATOM 813 C CA . LEU A 1 109 ? -1.087 -6.791 3.212 1.00 90.00 109 LEU A CA 1
ATOM 814 C C . LEU A 1 109 ? -2.578 -6.420 3.177 1.00 90.00 109 LEU A C 1
ATOM 816 O O . LEU A 1 109 ? -3.251 -6.539 4.202 1.00 90.00 109 LEU A O 1
ATOM 820 N N . LEU A 1 110 ? -3.109 -6.013 2.021 1.00 89.69 110 LEU A N 1
ATOM 821 C CA . LEU A 1 110 ? -4.533 -5.694 1.857 1.00 89.69 110 LEU A CA 1
ATOM 822 C C . LEU A 1 110 ? -5.433 -6.918 2.050 1.00 89.69 110 LEU A C 1
ATOM 824 O O . LEU A 1 110 ? -6.462 -6.829 2.719 1.00 89.69 110 LEU A O 1
ATOM 828 N N . ILE A 1 111 ? -5.027 -8.077 1.535 1.00 90.88 111 ILE A N 1
ATOM 829 C CA . ILE A 1 111 ? -5.735 -9.343 1.750 1.00 90.88 111 ILE A CA 1
ATOM 830 C C . ILE A 1 111 ? -5.757 -9.681 3.247 1.00 90.88 111 ILE A C 1
ATOM 832 O O . ILE A 1 111 ? -6.813 -9.972 3.812 1.00 90.88 111 ILE A O 1
ATOM 836 N N . LEU A 1 112 ? -4.611 -9.573 3.928 1.00 89.12 112 LEU A N 1
ATOM 837 C CA . LEU A 1 112 ? -4.522 -9.817 5.369 1.00 89.12 112 LEU A CA 1
ATOM 838 C C 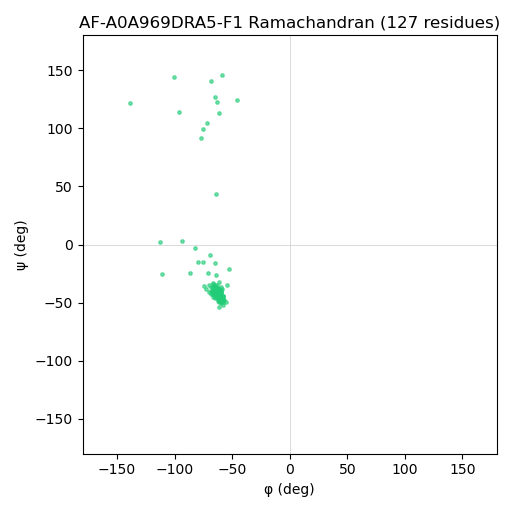. LEU A 1 112 ? -5.399 -8.843 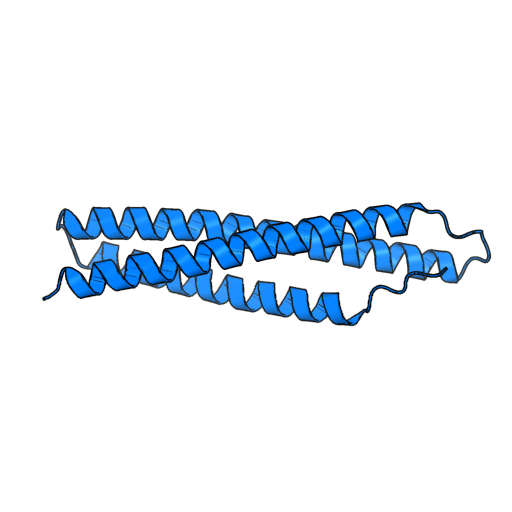6.175 1.00 89.12 112 LEU A C 1
ATOM 840 O O . LEU A 1 112 ? -6.036 -9.237 7.158 1.00 89.12 112 LEU A O 1
ATOM 844 N N . TYR A 1 113 ? -5.443 -7.572 5.764 1.00 88.75 113 TYR A N 1
ATOM 845 C CA . TYR A 1 113 ? -6.352 -6.573 6.322 1.00 88.75 113 TYR A CA 1
ATOM 846 C C . TYR A 1 113 ? -7.810 -7.011 6.172 1.00 88.75 113 TYR A C 1
ATOM 848 O O . TYR A 1 113 ? -8.533 -7.009 7.169 1.00 88.75 113 TYR A O 1
ATOM 856 N N . ALA A 1 114 ? -8.227 -7.428 4.974 1.00 85.56 114 ALA A N 1
ATOM 857 C CA . ALA A 1 114 ? -9.604 -7.823 4.692 1.00 85.56 114 ALA A CA 1
ATOM 858 C C . ALA A 1 114 ? -10.061 -8.975 5.602 1.00 85.56 114 ALA A C 1
ATOM 860 O O . ALA A 1 114 ? -11.111 -8.882 6.240 1.00 85.56 114 ALA A O 1
ATOM 861 N N . PHE A 1 115 ? -9.228 -10.005 5.782 1.00 85.81 115 PHE A N 1
ATOM 862 C CA . PHE A 1 115 ? -9.525 -11.096 6.717 1.00 85.81 115 PHE A CA 1
ATOM 863 C C . PHE A 1 115 ? -9.673 -10.613 8.166 1.00 85.81 115 PHE A C 1
ATOM 865 O O . PHE A 1 115 ? -10.606 -11.003 8.875 1.00 85.81 115 PHE A O 1
ATOM 872 N N . ARG A 1 116 ? -8.780 -9.727 8.627 1.00 82.31 116 ARG A N 1
ATOM 873 C CA . ARG A 1 116 ? -8.866 -9.149 9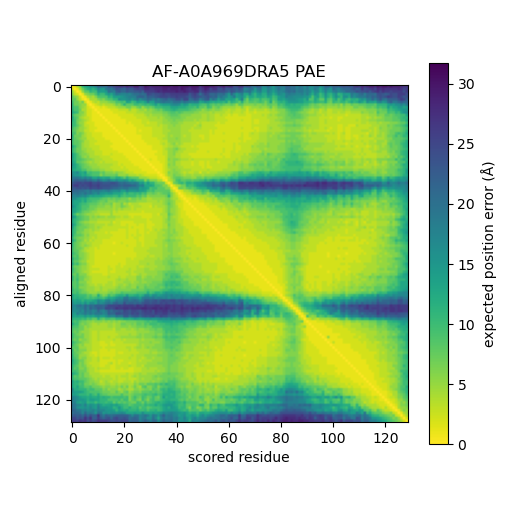.979 1.00 82.31 116 ARG A CA 1
ATOM 874 C C . ARG A 1 116 ? -10.086 -8.242 10.148 1.00 82.31 116 ARG A C 1
ATOM 876 O O . ARG A 1 116 ? -10.637 -8.184 11.246 1.00 82.31 116 ARG A O 1
ATOM 883 N N . ALA A 1 117 ? -10.499 -7.536 9.098 1.00 79.25 117 ALA A N 1
ATOM 884 C CA . ALA A 1 117 ? -11.694 -6.695 9.078 1.00 79.25 117 ALA A CA 1
ATOM 885 C C . ALA A 1 117 ? -12.963 -7.514 9.303 1.00 79.25 117 ALA A C 1
ATOM 887 O O . ALA A 1 117 ? -13.746 -7.190 10.200 1.00 79.25 117 ALA A O 1
ATOM 888 N N . VAL A 1 118 ? -13.111 -8.622 8.576 1.00 81.44 118 VAL A N 1
ATOM 889 C CA . VAL A 1 118 ? -14.254 -9.534 8.716 1.00 81.44 118 VAL A CA 1
ATOM 890 C C . VAL A 1 118 ? -14.312 -10.135 10.120 1.00 81.44 118 VAL A C 1
ATOM 892 O O . VAL A 1 118 ? -15.355 -10.067 10.772 1.00 81.44 118 VAL A O 1
ATOM 895 N N . LYS A 1 119 ? -13.183 -10.637 10.641 1.00 76.94 119 LYS A N 1
ATOM 896 C CA . LYS A 1 119 ? -13.136 -11.249 11.979 1.00 76.94 119 LYS A CA 1
ATOM 897 C C . LYS A 1 119 ? -13.545 -10.275 13.092 1.00 76.94 119 LYS A C 1
ATOM 899 O O . LYS A 1 119 ? -14.190 -10.676 14.054 1.00 76.94 119 LYS A O 1
ATOM 904 N N . ILE A 1 120 ? -13.190 -8.993 12.977 1.00 73.44 120 ILE A N 1
ATOM 905 C CA . ILE A 1 120 ? -13.558 -7.977 13.977 1.00 73.44 120 ILE A CA 1
ATOM 906 C C . ILE A 1 120 ? -15.047 -7.626 13.899 1.00 73.44 120 ILE A C 1
ATOM 908 O O . ILE A 1 120 ? -15.672 -7.490 14.949 1.00 73.44 120 ILE A O 1
ATOM 912 N N . ARG A 1 121 ? -15.632 -7.555 12.694 1.00 73.81 121 ARG A N 1
ATOM 913 C CA . ARG A 1 121 ? -17.083 -7.363 12.537 1.00 73.81 121 ARG A CA 1
ATOM 914 C C . ARG A 1 121 ? -17.873 -8.515 13.156 1.00 73.81 121 ARG A C 1
ATOM 916 O O . ARG A 1 121 ? -18.814 -8.255 13.890 1.00 73.81 121 ARG A O 1
ATOM 923 N N . GLN A 1 122 ? -17.455 -9.762 12.940 1.00 73.12 122 GLN A N 1
ATOM 924 C CA . GLN A 1 122 ? -18.118 -10.933 13.532 1.00 73.12 122 GLN A CA 1
ATOM 925 C C . GLN A 1 122 ? -18.157 -10.878 15.067 1.00 73.12 122 GLN A C 1
ATOM 927 O O . GLN A 1 122 ? -19.209 -11.101 15.654 1.00 73.12 122 GLN A O 1
ATOM 932 N N . VAL A 1 123 ? -17.041 -10.513 15.712 1.00 69.81 123 VAL A N 1
ATOM 933 C CA . VAL A 1 123 ? -16.974 -10.378 17.181 1.00 69.81 123 VAL A CA 1
ATOM 934 C C . VAL A 1 123 ? -17.841 -9.225 17.694 1.00 69.81 123 VAL A C 1
ATOM 936 O O . VAL A 1 123 ? -18.406 -9.321 18.776 1.00 69.81 123 VAL A O 1
ATOM 939 N N . GLN A 1 124 ? -17.950 -8.138 16.929 1.00 63.84 124 GLN A N 1
ATOM 940 C CA . GLN A 1 124 ? -18.806 -7.009 17.289 1.00 63.84 124 GLN A CA 1
ATOM 941 C C . GLN A 1 124 ? -20.296 -7.380 17.227 1.00 63.84 124 GLN A C 1
ATOM 943 O O . GLN A 1 124 ? -21.050 -6.943 18.083 1.00 63.84 124 GLN A O 1
ATOM 948 N N . PHE A 1 125 ? -20.718 -8.207 16.265 1.00 66.31 125 PHE A N 1
ATOM 949 C CA . PHE A 1 125 ? -22.101 -8.697 16.202 1.00 66.31 125 PHE A CA 1
ATOM 950 C C . PHE A 1 125 ? -22.401 -9.764 17.262 1.00 66.31 125 PHE A C 1
ATOM 952 O O . PHE A 1 125 ? -23.494 -9.768 17.815 1.00 66.31 125 PHE A O 1
ATOM 959 N N . SER A 1 126 ? -21.442 -10.637 17.588 1.00 60.41 126 SER A N 1
ATOM 960 C CA . SER A 1 126 ? -21.649 -11.682 18.600 1.00 60.41 126 SER A CA 1
ATOM 961 C C . SER A 1 126 ? -21.629 -11.174 20.043 1.00 60.41 126 SER A C 1
ATOM 963 O O . SER A 1 126 ? -21.997 -11.925 20.931 1.00 60.41 126 SER A O 1
ATOM 965 N N . SER A 1 127 ? -21.137 -9.958 20.311 1.00 53.12 127 SER A N 1
ATOM 966 C CA . SER A 1 127 ? -21.155 -9.362 21.659 1.00 53.12 127 SER A CA 1
ATOM 967 C C . SER A 1 127 ? -22.383 -8.480 21.920 1.00 53.12 127 SER A C 1
ATOM 969 O O . SER A 1 127 ? -22.427 -7.814 22.949 1.00 53.12 127 SER A O 1
ATOM 971 N N . TRP A 1 128 ? -23.307 -8.398 20.959 1.00 48.75 128 TRP A N 1
ATOM 972 C CA . TRP A 1 128 ? -24.550 -7.618 21.025 1.00 48.75 128 TRP A CA 1
ATOM 973 C C . TRP A 1 128 ? -25.810 -8.506 21.058 1.00 48.75 128 TRP A C 1
ATOM 975 O O . TRP A 1 128 ? -26.917 -7.970 21.063 1.00 48.75 12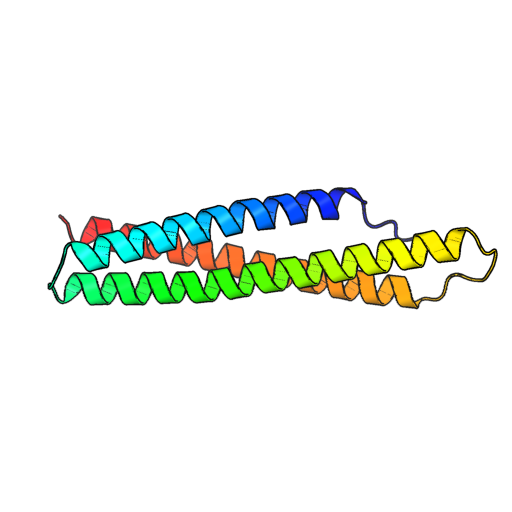8 TRP A O 1
ATOM 985 N N . GLY A 1 129 ? -25.652 -9.835 21.067 1.00 43.03 129 GLY A N 1
ATOM 986 C CA . GLY A 1 129 ? -26.718 -10.817 21.301 1.00 43.03 129 GLY A CA 1
ATOM 987 C C . GLY A 1 129 ? -26.416 -11.634 22.544 1.00 43.03 129 GLY A C 1
ATOM 988 O O . GLY A 1 129 ? -27.391 -12.038 23.209 1.00 43.03 129 GLY A O 1
#

Secondary structure (DSSP, 8-state):
------TTHHHHHHHHHHHHHHHHHHHHHHHHHHHHH--SHHHHHHHHHHHHHHHHHHHHHHHHHHHHHHHHHHHHHHHHHHHS-S---SHHHHHHHHHHHHHHHHHHHHHHHHHHHHHHHHHHHHT--

Radius of gyration: 20.24 Å; Cα contacts (8 Å, |Δi|>4): 82; chains: 1; bounding box: 48×22×59 Å

Foldseek 3Di:
DPPDDDPVVLVVLVVVLVVLVVVLVVLVVVLVVLVVPDPDPVSVVLSVLSVVLNVLSVVLSVLSVQLSVLLVVLVVLQVVVVVPPDDDDCVSVVSNVVSVVSNVVSVVSVVVSVVSVVVSVVVVVVVVD

Solvent-accessible surface area (backbone atoms only — not comparable to full-atom values): 7082 Å² total; per-residue (Å²): 131,90,82,76,74,66,76,67,53,57,63,53,51,52,50,51,46,54,55,48,51,53,53,50,52,52,51,52,50,53,46,52,54,51,66,77,72,49,93,48,73,68,50,55,55,53,45,54,52,51,52,54,49,48,55,48,51,54,52,22,48,52,32,40,52,52,13,51,50,33,38,51,51,20,52,52,53,48,59,59,45,69,75,47,98,55,84,82,66,70,60,40,57,54,39,31,50,52,13,51,55,33,38,54,52,19,50,53,43,47,52,54,47,53,57,54,51,52,57,52,52,53,54,58,58,66,74,74,112

pLDDT: mean 81.27, std 13.21, range [35.03, 94.12]